Protein AF-A0A556QWZ6-F1 (afdb_monomer_lite)

Structure (mmCIF, N/CA/C/O backbone):
data_AF-A0A556QWZ6-F1
#
_entry.id   AF-A0A556QWZ6-F1
#
loop_
_atom_site.group_PDB
_atom_site.id
_atom_site.type_symbol
_atom_site.label_atom_id
_atom_site.label_alt_id
_atom_site.label_comp_id
_atom_site.label_asym_id
_atom_site.label_entity_id
_atom_site.label_seq_id
_atom_site.pdbx_PDB_ins_code
_atom_site.Cartn_x
_atom_site.Cartn_y
_atom_site.Cartn_z
_atom_site.occupancy
_atom_site.B_iso_or_equiv
_atom_site.auth_seq_id
_atom_site.auth_comp_id
_atom_site.auth_asym_id
_atom_site.auth_atom_id
_atom_site.pdbx_PDB_model_num
ATOM 1 N N . MET A 1 1 ? 56.465 26.994 -54.293 1.00 52.47 1 MET A N 1
ATOM 2 C CA . MET A 1 1 ? 55.019 27.061 -54.625 1.00 52.47 1 MET A CA 1
ATOM 3 C C . MET A 1 1 ? 54.338 25.688 -54.745 1.00 52.47 1 MET A C 1
ATOM 5 O O . MET A 1 1 ? 53.176 25.611 -54.377 1.00 52.47 1 MET A O 1
ATOM 9 N N . LEU A 1 2 ? 55.014 24.595 -55.147 1.00 54.88 2 LEU A N 1
ATOM 10 C CA . LEU A 1 2 ? 54.378 23.263 -55.271 1.00 54.88 2 LEU A CA 1
ATOM 11 C C . LEU A 1 2 ? 53.998 22.561 -53.944 1.00 54.88 2 LEU A C 1
ATOM 13 O O . LEU A 1 2 ? 53.024 21.817 -53.908 1.00 54.88 2 LEU A O 1
ATOM 17 N N . SER A 1 3 ? 54.708 22.813 -52.838 1.00 60.69 3 SER A N 1
ATOM 18 C CA . SER A 1 3 ? 54.464 22.099 -51.564 1.00 60.69 3 SER A CA 1
ATOM 19 C C . SER A 1 3 ? 53.127 22.472 -50.886 1.00 60.69 3 SER A C 1
ATOM 21 O O . SER A 1 3 ? 52.462 21.634 -50.278 1.00 60.69 3 SER A O 1
ATOM 23 N N . PHE A 1 4 ? 52.664 23.717 -51.054 1.00 67.88 4 PHE A N 1
ATOM 24 C CA . PHE A 1 4 ? 51.445 24.207 -50.393 1.00 67.88 4 PHE A CA 1
ATOM 25 C C . PHE A 1 4 ? 50.155 23.629 -51.008 1.00 67.88 4 PHE A C 1
ATOM 27 O O . PHE A 1 4 ? 49.177 23.384 -50.298 1.00 67.88 4 PHE A O 1
ATOM 34 N N . GLN A 1 5 ? 50.161 23.342 -52.315 1.00 73.81 5 GLN A N 1
ATOM 35 C CA . GLN A 1 5 ? 49.023 22.706 -52.985 1.00 73.81 5 GLN A CA 1
ATOM 36 C C . GLN A 1 5 ? 48.887 21.225 -52.617 1.00 73.81 5 GLN A C 1
ATOM 38 O O . GLN A 1 5 ? 47.767 20.754 -52.421 1.00 73.81 5 GLN A O 1
ATOM 43 N N . ALA A 1 6 ? 50.003 20.516 -52.420 1.00 74.44 6 ALA A N 1
ATOM 44 C CA . ALA A 1 6 ? 49.985 19.121 -51.981 1.00 74.44 6 ALA A CA 1
ATOM 45 C C . ALA A 1 6 ? 49.366 18.962 -50.578 1.00 74.44 6 ALA A C 1
ATOM 47 O O . ALA A 1 6 ? 48.532 18.080 -50.363 1.00 74.44 6 ALA A O 1
ATOM 48 N N . LEU A 1 7 ? 49.687 19.864 -49.641 1.00 76.38 7 LEU A N 1
ATOM 49 C CA . LEU A 1 7 ? 49.087 19.862 -48.300 1.00 76.38 7 LEU A CA 1
ATOM 50 C C . LEU A 1 7 ? 47.582 20.165 -48.319 1.00 76.38 7 LEU A C 1
ATOM 52 O O . LEU A 1 7 ? 46.815 19.516 -47.602 1.00 76.38 7 LEU A O 1
ATOM 56 N N . CYS A 1 8 ? 47.141 21.119 -49.144 1.00 75.50 8 CYS A N 1
ATOM 57 C CA . CYS A 1 8 ? 45.713 21.412 -49.296 1.00 75.50 8 CYS A CA 1
ATOM 58 C C . CYS A 1 8 ? 44.954 20.232 -49.912 1.00 75.50 8 CYS A C 1
ATOM 60 O O . CYS A 1 8 ? 43.838 19.926 -49.491 1.00 75.50 8 CYS A O 1
ATOM 62 N N . TRP A 1 9 ? 45.573 19.526 -50.859 1.00 78.75 9 TRP A N 1
ATOM 63 C CA . TRP A 1 9 ? 44.955 18.387 -51.524 1.00 78.75 9 TRP A CA 1
ATOM 64 C C . TRP A 1 9 ? 44.796 17.179 -50.591 1.00 78.75 9 TRP A C 1
ATOM 66 O O . TRP A 1 9 ? 43.712 16.596 -50.518 1.00 78.75 9 TRP A O 1
ATOM 76 N N . ILE A 1 10 ? 45.818 16.874 -49.783 1.00 81.25 10 ILE A N 1
ATOM 77 C CA . ILE A 1 10 ? 45.748 15.821 -48.756 1.00 81.25 10 ILE A CA 1
ATOM 78 C C . ILE A 1 10 ? 44.698 16.163 -47.691 1.00 81.25 10 ILE A C 1
ATOM 80 O O . ILE A 1 10 ? 43.901 15.300 -47.319 1.00 81.25 10 ILE 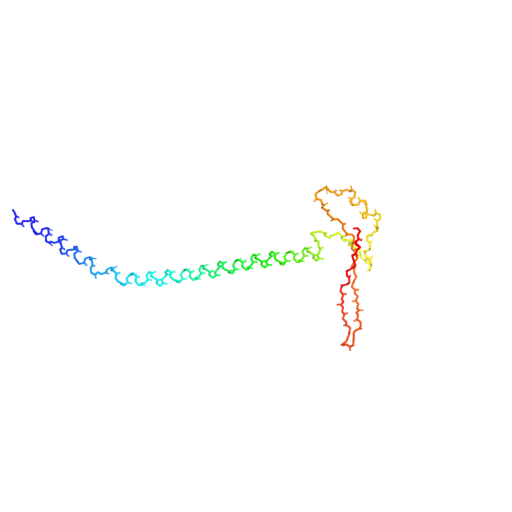A O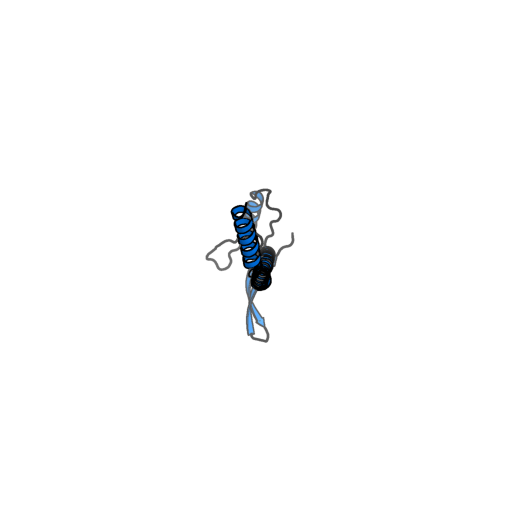 1
ATOM 84 N N . ARG A 1 11 ? 44.625 17.425 -47.238 1.00 79.44 11 ARG A N 1
ATOM 85 C CA . ARG A 1 11 ? 43.591 17.877 -46.287 1.00 79.44 11 ARG A CA 1
ATOM 86 C C . ARG A 1 11 ? 42.183 17.682 -46.857 1.00 79.44 11 ARG A C 1
ATOM 88 O O . ARG A 1 11 ? 41.286 17.227 -46.148 1.00 79.44 11 ARG A O 1
ATOM 95 N N . TRP A 1 12 ? 41.988 18.005 -48.130 1.00 80.81 12 TRP A N 1
ATOM 96 C CA . TRP A 1 12 ? 40.693 17.892 -48.792 1.00 80.81 12 TRP A CA 1
ATOM 97 C C . TRP A 1 12 ? 40.264 16.432 -49.014 1.00 80.81 12 TRP A C 1
ATOM 99 O O . TRP A 1 12 ? 39.107 16.076 -48.773 1.00 80.81 12 TRP A O 1
ATOM 109 N N . VAL A 1 13 ? 41.202 15.552 -49.378 1.00 77.00 13 VAL A N 1
ATOM 110 C CA . VAL A 1 13 ? 40.958 14.103 -49.469 1.00 77.00 13 VAL A CA 1
ATOM 111 C C . VAL A 1 13 ? 40.651 13.502 -48.093 1.00 77.00 13 VAL A C 1
ATOM 113 O O . VAL A 1 13 ? 39.673 12.763 -47.961 1.00 77.00 13 VAL A O 1
ATOM 116 N N . ALA A 1 14 ? 41.403 13.874 -47.054 1.00 74.31 14 ALA A N 1
ATOM 117 C CA . ALA A 1 14 ? 41.165 13.411 -45.687 1.00 74.31 14 ALA A CA 1
ATOM 118 C C . ALA A 1 14 ? 39.784 13.843 -45.155 1.00 74.31 14 ALA A C 1
ATOM 120 O O . ALA A 1 14 ? 39.082 13.050 -44.522 1.00 74.31 14 ALA A O 1
ATOM 121 N N . GLY A 1 15 ? 39.348 15.070 -45.471 1.00 68.00 15 GLY A N 1
ATOM 122 C CA . GLY A 1 15 ? 38.015 15.574 -45.128 1.00 68.00 15 GLY A CA 1
ATOM 123 C C . GLY A 1 15 ? 36.879 14.769 -45.769 1.00 68.00 15 GLY A C 1
ATOM 124 O O . GLY A 1 15 ? 35.903 14.440 -45.092 1.00 68.00 15 GLY A O 1
ATOM 125 N N . ARG A 1 16 ? 37.024 14.371 -47.042 1.00 68.25 16 ARG A N 1
ATOM 126 C CA . ARG A 1 16 ? 36.008 13.565 -47.747 1.00 68.25 16 ARG A CA 1
ATOM 127 C C . ARG A 1 16 ? 35.942 12.111 -47.295 1.00 68.25 16 ARG A C 1
ATOM 129 O O . ARG A 1 16 ? 34.852 11.544 -47.270 1.00 68.25 16 ARG A O 1
ATOM 136 N N . VAL A 1 17 ? 37.067 11.501 -46.925 1.00 64.25 17 VAL A N 1
ATOM 137 C CA . VAL A 1 17 ? 37.071 10.116 -46.419 1.00 64.25 17 VAL A CA 1
ATOM 138 C C . VAL A 1 17 ? 36.429 10.043 -45.028 1.00 64.25 17 VAL A C 1
ATOM 140 O O . VAL A 1 17 ? 35.675 9.114 -44.748 1.00 64.25 17 VAL A O 1
ATOM 143 N N . ARG A 1 18 ? 36.606 11.072 -44.187 1.00 60.28 18 ARG A N 1
ATOM 144 C CA . ARG A 1 18 ? 36.003 11.132 -42.842 1.00 60.28 18 ARG A CA 1
ATOM 145 C C . ARG A 1 18 ? 34.477 11.311 -42.847 1.00 60.28 18 ARG A C 1
ATOM 147 O O . ARG A 1 18 ? 33.824 10.926 -41.880 1.00 60.28 18 ARG A O 1
ATOM 154 N N . GLN A 1 19 ? 33.900 11.867 -43.915 1.00 57.31 19 GLN A N 1
ATOM 155 C CA . GLN A 1 19 ? 32.457 12.133 -44.019 1.00 57.31 19 GLN A CA 1
ATOM 156 C C . GLN A 1 19 ? 31.634 10.975 -44.608 1.00 57.31 19 GLN A C 1
ATOM 158 O O . GLN A 1 19 ? 30.414 10.977 -44.473 1.00 57.31 19 GLN A O 1
ATOM 163 N N . ARG A 1 20 ? 32.261 9.955 -45.209 1.00 54.53 20 ARG A N 1
ATOM 164 C CA . ARG A 1 20 ? 31.537 8.841 -45.856 1.00 54.53 20 ARG A CA 1
ATOM 165 C C . ARG A 1 20 ? 31.131 7.691 -44.922 1.00 54.53 20 ARG A C 1
ATOM 167 O O . ARG A 1 20 ? 30.384 6.824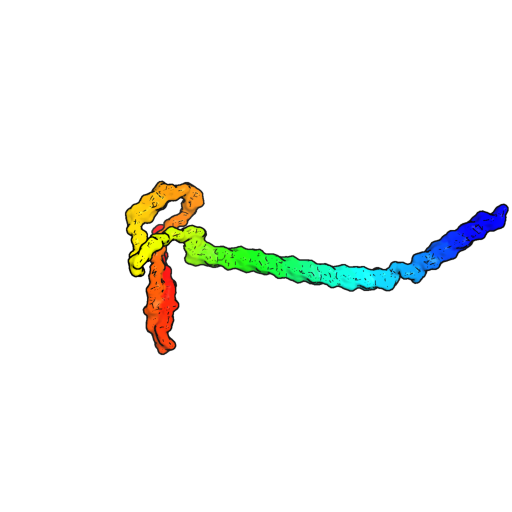 -45.351 1.00 54.53 20 ARG A O 1
ATOM 174 N N . GLY A 1 21 ? 31.569 7.688 -43.658 1.00 56.97 21 GLY A N 1
ATOM 175 C CA . GLY A 1 21 ? 31.400 6.536 -42.753 1.00 56.97 21 GLY A CA 1
ATOM 176 C C . GLY A 1 21 ? 30.582 6.752 -41.474 1.00 56.97 21 GLY A C 1
ATOM 177 O O . GLY A 1 21 ? 30.503 5.830 -40.672 1.00 56.97 21 GLY A O 1
ATOM 178 N N . ARG A 1 22 ? 30.007 7.940 -41.224 1.00 56.78 22 ARG A N 1
ATOM 179 C CA . ARG A 1 22 ? 29.422 8.270 -39.898 1.00 56.78 22 ARG A CA 1
ATOM 180 C C . ARG A 1 22 ? 27.946 8.677 -39.860 1.00 56.78 22 ARG A C 1
ATOM 182 O O . ARG A 1 22 ? 27.434 8.904 -38.774 1.00 56.78 22 ARG A O 1
ATOM 189 N N . GLY A 1 23 ? 27.249 8.762 -40.992 1.00 59.25 23 GLY A N 1
ATOM 190 C CA . GLY A 1 23 ? 25.916 9.385 -41.026 1.00 59.25 23 GLY A CA 1
ATOM 191 C C . GLY A 1 23 ? 24.731 8.447 -40.783 1.00 59.25 23 GLY A C 1
ATOM 192 O O . GLY A 1 23 ? 23.910 8.707 -39.914 1.00 59.25 23 GLY A O 1
ATOM 193 N N . ALA A 1 24 ? 24.612 7.367 -41.561 1.00 61.97 24 ALA A N 1
ATOM 194 C CA . ALA A 1 24 ? 23.349 6.622 -41.654 1.00 61.97 24 ALA A CA 1
ATOM 195 C C . ALA A 1 24 ? 23.238 5.432 -40.682 1.00 61.97 24 ALA A C 1
ATOM 197 O O . ALA A 1 24 ? 22.184 5.224 -40.081 1.00 61.97 24 ALA A O 1
ATOM 198 N N . PHE A 1 25 ? 24.319 4.667 -40.493 1.00 65.31 25 PHE A N 1
ATOM 199 C CA . PHE A 1 25 ? 24.301 3.477 -39.632 1.00 65.31 25 PHE A CA 1
ATOM 200 C C . PHE A 1 25 ? 24.291 3.834 -38.138 1.00 65.31 25 PHE A C 1
ATOM 202 O O . PHE A 1 25 ? 23.467 3.302 -37.401 1.00 65.31 25 PHE A O 1
ATOM 209 N N . SER A 1 26 ? 25.120 4.796 -37.705 1.00 77.62 26 SER A N 1
ATOM 210 C CA . SER A 1 26 ? 25.139 5.263 -36.305 1.00 77.62 26 SER A CA 1
ATOM 211 C C . SER A 1 26 ? 23.797 5.881 -35.902 1.00 77.62 26 SER A C 1
ATOM 213 O O . SER A 1 26 ? 23.214 5.491 -34.898 1.00 77.62 26 SER A O 1
ATOM 215 N N . ALA A 1 27 ? 23.238 6.750 -36.753 1.00 75.62 27 ALA A N 1
ATOM 216 C CA . ALA A 1 27 ? 21.956 7.401 -36.486 1.00 75.62 27 ALA A CA 1
ATOM 217 C C . ALA A 1 27 ? 20.763 6.429 -36.454 1.00 75.62 27 ALA A C 1
ATOM 219 O O . ALA A 1 27 ? 19.733 6.743 -35.864 1.00 75.62 27 ALA A O 1
ATOM 220 N N . SER A 1 28 ? 20.868 5.265 -37.100 1.00 81.12 28 SER A N 1
ATOM 221 C CA . SER A 1 28 ? 19.818 4.241 -37.052 1.00 81.12 28 SER A CA 1
ATOM 222 C C . SER A 1 28 ? 19.856 3.460 -35.739 1.00 81.12 28 SER A C 1
ATOM 224 O O . SER A 1 28 ? 18.808 3.193 -35.157 1.00 81.12 28 SER A O 1
ATOM 226 N N . ILE A 1 29 ? 21.054 3.155 -35.235 1.00 88.06 29 ILE A N 1
ATOM 227 C CA . ILE A 1 29 ? 21.240 2.460 -33.955 1.00 88.06 29 ILE A CA 1
ATOM 228 C C . ILE A 1 29 ? 20.814 3.364 -32.795 1.00 88.06 29 ILE A C 1
ATOM 230 O O . ILE A 1 29 ? 20.035 2.933 -31.946 1.00 88.06 29 ILE A O 1
ATOM 234 N N . ASP A 1 30 ? 21.227 4.634 -32.806 1.00 86.31 30 ASP A N 1
ATOM 235 C CA . ASP A 1 30 ? 20.890 5.590 -31.743 1.00 86.31 30 ASP A CA 1
ATOM 236 C C . ASP A 1 30 ? 19.370 5.754 -31.558 1.00 86.31 30 ASP A C 1
ATOM 238 O O . ASP A 1 30 ? 18.882 5.907 -30.435 1.00 86.31 30 ASP A O 1
ATOM 242 N N . LYS A 1 31 ? 18.588 5.639 -32.640 1.00 85.69 31 LYS A N 1
ATOM 243 C CA . LYS A 1 31 ? 17.118 5.674 -32.582 1.00 85.69 31 LYS A CA 1
ATOM 244 C C . LYS A 1 31 ? 16.535 4.466 -31.855 1.00 85.69 31 LYS A C 1
ATOM 246 O O . LYS A 1 31 ? 15.633 4.634 -31.042 1.00 85.69 31 LYS A O 1
ATOM 251 N N . ILE A 1 32 ? 17.049 3.266 -32.125 1.00 92.56 32 ILE A N 1
ATOM 252 C CA . ILE A 1 32 ? 16.577 2.021 -31.496 1.00 92.56 32 ILE A CA 1
ATOM 253 C C . ILE A 1 32 ? 16.927 2.020 -30.004 1.00 92.56 32 ILE A C 1
ATOM 255 O O . ILE A 1 32 ? 16.098 1.655 -29.167 1.00 92.56 32 ILE A O 1
ATOM 259 N N . VAL A 1 33 ? 18.133 2.485 -29.665 1.00 95.31 33 VAL A N 1
ATOM 260 C CA . VAL A 1 33 ? 18.587 2.631 -28.275 1.00 95.31 33 VAL A CA 1
ATOM 261 C C . VAL A 1 33 ? 17.686 3.606 -27.522 1.00 95.31 33 VAL A C 1
ATOM 263 O O . VAL A 1 33 ? 17.157 3.263 -26.465 1.00 95.31 33 VAL A O 1
ATOM 266 N N . THR A 1 34 ? 17.441 4.786 -28.093 1.00 94.69 34 THR A N 1
ATOM 267 C CA . THR A 1 34 ? 16.568 5.791 -27.472 1.00 94.69 34 THR A CA 1
ATOM 268 C C . THR A 1 34 ? 15.152 5.253 -27.276 1.00 94.69 34 THR A C 1
ATOM 270 O O . THR A 1 34 ? 14.614 5.363 -26.179 1.00 94.69 34 THR A O 1
ATOM 273 N N . LEU A 1 35 ? 14.577 4.590 -28.288 1.00 96.44 35 LEU A N 1
ATOM 274 C CA . LEU A 1 35 ? 13.238 4.001 -28.197 1.00 96.44 35 LEU A CA 1
ATOM 275 C C . LEU A 1 35 ? 13.141 2.992 -27.040 1.00 96.44 35 LEU A C 1
ATOM 277 O O . LEU A 1 35 ? 12.182 3.012 -26.273 1.00 96.44 35 LEU A O 1
ATOM 281 N N . SER A 1 36 ? 14.166 2.153 -26.882 1.00 96.44 36 SER A N 1
ATOM 282 C CA . SER A 1 36 ? 14.221 1.129 -25.833 1.00 96.44 36 SER A CA 1
ATOM 283 C C . SER A 1 36 ? 14.272 1.750 -24.436 1.00 96.44 36 SER A C 1
ATOM 285 O O . SER A 1 36 ? 13.519 1.349 -23.548 1.00 96.44 36 SER A O 1
ATOM 287 N N . ILE A 1 37 ? 15.117 2.768 -24.244 1.00 96.56 37 ILE A N 1
ATOM 288 C CA . ILE A 1 37 ? 15.257 3.455 -22.953 1.00 96.56 37 ILE A CA 1
ATOM 289 C C . ILE A 1 37 ? 13.976 4.225 -22.616 1.00 96.56 37 ILE A C 1
ATOM 291 O O . ILE A 1 37 ? 13.504 4.157 -21.481 1.00 96.56 37 ILE A O 1
ATOM 295 N N . THR A 1 38 ? 13.372 4.920 -23.584 1.00 97.50 38 THR A N 1
ATOM 296 C CA . THR A 1 38 ? 12.115 5.654 -23.377 1.00 97.50 38 THR A CA 1
ATOM 297 C C . THR A 1 38 ? 10.980 4.717 -22.979 1.00 97.50 38 THR A C 1
ATOM 299 O O . THR A 1 38 ? 10.279 4.994 -22.010 1.00 97.50 38 THR A O 1
ATOM 302 N N . VAL A 1 39 ? 10.817 3.586 -23.669 1.00 97.25 39 VAL A N 1
ATOM 303 C CA . VAL A 1 39 ? 9.768 2.612 -23.331 1.00 97.25 39 VAL A CA 1
ATOM 304 C C . VAL A 1 39 ? 10.014 1.999 -21.948 1.00 97.25 39 VAL A C 1
ATOM 306 O O . VAL A 1 39 ? 9.088 1.925 -21.140 1.00 97.25 39 VAL A O 1
ATOM 309 N N . GLY A 1 40 ? 11.257 1.618 -21.636 1.00 97.12 40 GLY A N 1
ATOM 310 C CA . GLY A 1 40 ? 11.604 1.034 -20.337 1.00 97.12 40 GLY A CA 1
ATOM 311 C C . GLY A 1 40 ? 11.369 1.999 -19.174 1.00 97.12 40 GLY A C 1
ATOM 312 O O . GLY A 1 40 ? 10.728 1.649 -18.184 1.00 97.12 40 GLY A O 1
ATOM 313 N N . THR A 1 41 ? 11.831 3.241 -19.312 1.00 96.69 41 THR A N 1
ATOM 314 C CA . THR A 1 41 ? 11.636 4.278 -18.288 1.00 96.69 41 THR A CA 1
ATOM 315 C C . THR A 1 41 ? 10.164 4.655 -18.128 1.00 96.69 41 THR A C 1
ATOM 317 O O . THR A 1 41 ? 9.704 4.772 -16.994 1.00 96.69 41 THR A O 1
ATOM 320 N N . ALA A 1 42 ? 9.394 4.754 -19.217 1.00 96.81 42 ALA A N 1
ATOM 321 C CA . ALA A 1 42 ? 7.955 5.008 -19.153 1.00 96.81 42 ALA A CA 1
ATOM 322 C C . ALA A 1 42 ? 7.201 3.904 -18.392 1.00 96.81 42 ALA A C 1
ATOM 324 O O . ALA A 1 42 ? 6.350 4.206 -17.554 1.00 96.81 42 ALA A O 1
ATOM 325 N N . ALA A 1 43 ? 7.542 2.633 -18.624 1.00 96.94 43 ALA A N 1
ATOM 326 C CA . ALA A 1 43 ? 6.927 1.506 -17.926 1.00 96.94 43 ALA A CA 1
ATOM 327 C C . ALA A 1 43 ? 7.222 1.522 -16.415 1.00 96.94 43 ALA A C 1
ATOM 329 O O . ALA A 1 43 ? 6.306 1.355 -15.607 1.00 96.94 43 ALA A O 1
ATOM 330 N N . ILE A 1 44 ? 8.474 1.789 -16.021 1.00 97.19 44 ILE A N 1
ATOM 331 C CA . ILE A 1 44 ? 8.874 1.901 -14.605 1.00 97.19 44 ILE A CA 1
ATOM 332 C C . ILE A 1 44 ? 8.129 3.052 -13.915 1.00 97.19 44 ILE A C 1
ATOM 334 O O . ILE A 1 44 ? 7.676 2.921 -12.773 1.00 97.19 44 ILE A O 1
ATOM 338 N N . LEU A 1 45 ? 7.976 4.179 -14.611 1.00 95.94 45 LEU A N 1
ATOM 339 C CA . LEU A 1 45 ? 7.319 5.367 -14.076 1.00 95.94 45 LEU A CA 1
ATOM 340 C C . LEU A 1 45 ? 5.809 5.139 -13.909 1.00 95.94 45 LEU A C 1
ATOM 342 O O . LEU A 1 45 ? 5.258 5.469 -12.859 1.00 95.94 45 LEU A O 1
ATOM 346 N N . MET A 1 46 ? 5.159 4.475 -14.873 1.00 94.75 46 MET A N 1
ATOM 347 C CA . MET A 1 46 ? 3.761 4.045 -14.734 1.00 94.75 46 MET A CA 1
ATOM 348 C C . MET A 1 46 ? 3.565 3.072 -13.570 1.00 94.75 46 MET A C 1
ATOM 350 O O . MET A 1 46 ? 2.656 3.265 -12.763 1.00 94.75 46 MET A O 1
ATOM 354 N N . ALA A 1 47 ? 4.428 2.061 -13.438 1.00 94.19 47 ALA A N 1
ATOM 355 C CA . ALA A 1 47 ? 4.356 1.113 -12.328 1.00 94.19 47 ALA A CA 1
ATOM 356 C C . ALA A 1 47 ? 4.478 1.828 -10.972 1.00 94.19 47 ALA A C 1
ATOM 358 O O . ALA A 1 47 ? 3.706 1.559 -10.052 1.00 94.19 47 ALA A O 1
ATOM 359 N N . SER A 1 48 ? 5.389 2.801 -10.876 1.00 91.75 48 SER A N 1
ATOM 360 C CA . SER A 1 48 ? 5.586 3.609 -9.670 1.00 91.75 48 SER A CA 1
ATOM 361 C C . SER A 1 48 ? 4.358 4.463 -9.339 1.00 91.75 48 SER A C 1
ATOM 363 O O . SER A 1 48 ? 3.933 4.503 -8.186 1.00 91.75 48 SER A O 1
ATOM 365 N N . MET A 1 49 ? 3.733 5.100 -10.337 1.00 90.31 49 MET A N 1
ATOM 366 C CA . MET A 1 49 ? 2.494 5.865 -10.141 1.00 90.31 49 MET A CA 1
ATOM 367 C C . MET A 1 49 ? 1.353 4.993 -9.612 1.00 90.31 49 MET A C 1
ATOM 369 O O . MET A 1 49 ? 0.673 5.382 -8.661 1.00 90.31 49 MET A O 1
ATOM 373 N N . VAL A 1 50 ? 1.161 3.806 -10.193 1.00 90.69 50 VAL A N 1
ATOM 374 C CA . VAL A 1 50 ? 0.128 2.863 -9.745 1.00 90.69 50 VAL A CA 1
ATOM 375 C C . VAL A 1 50 ? 0.426 2.368 -8.334 1.00 90.69 50 VAL A C 1
ATOM 377 O O . VAL A 1 50 ? -0.474 2.357 -7.501 1.00 90.69 50 VAL A O 1
ATOM 380 N N . MET A 1 51 ? 1.676 2.017 -8.031 1.00 91.94 51 MET A N 1
ATOM 381 C CA . MET A 1 51 ? 2.079 1.552 -6.703 1.00 91.94 51 MET A CA 1
ATOM 382 C C . MET A 1 51 ? 1.824 2.610 -5.626 1.00 91.94 51 MET A C 1
ATOM 384 O O . MET A 1 51 ? 1.217 2.301 -4.604 1.00 91.94 51 MET A O 1
ATOM 388 N N . ILE A 1 52 ? 2.214 3.864 -5.867 1.00 85.75 52 ILE A N 1
ATOM 389 C CA . ILE A 1 52 ? 1.977 4.967 -4.924 1.00 85.75 52 ILE A CA 1
ATOM 390 C C . ILE A 1 52 ? 0.474 5.236 -4.775 1.00 85.75 52 ILE A C 1
ATOM 392 O O . ILE A 1 52 ? -0.017 5.418 -3.660 1.00 85.75 52 ILE A O 1
ATOM 396 N N . GLY A 1 53 ? -0.275 5.236 -5.882 1.00 82.94 53 GLY A N 1
ATOM 397 C CA . GLY A 1 53 ? -1.729 5.405 -5.863 1.00 82.94 53 GLY A CA 1
ATOM 398 C C . GLY A 1 53 ? -2.432 4.296 -5.080 1.00 82.94 53 GLY A C 1
ATOM 399 O O . GLY A 1 53 ? -3.300 4.571 -4.254 1.00 82.94 53 GLY A O 1
ATOM 400 N N . PHE A 1 54 ? -2.005 3.052 -5.275 1.00 79.19 54 PHE A N 1
ATOM 401 C CA . PHE A 1 54 ? -2.540 1.889 -4.581 1.00 79.19 54 PHE A CA 1
ATOM 402 C C . PHE A 1 54 ? -2.167 1.883 -3.101 1.00 79.19 54 PHE A C 1
ATOM 404 O O . PHE A 1 54 ? -3.032 1.646 -2.266 1.00 79.19 54 PHE A O 1
ATOM 411 N N . GLN A 1 55 ? -0.926 2.226 -2.751 1.00 75.44 55 GLN A N 1
ATOM 412 C CA . GLN A 1 55 ? -0.514 2.398 -1.359 1.00 75.44 55 GLN A CA 1
ATOM 413 C C . GLN A 1 55 ? -1.364 3.470 -0.674 1.00 75.44 55 GLN A C 1
ATOM 415 O O . GLN A 1 55 ? -1.855 3.248 0.427 1.00 75.44 55 GLN A O 1
ATOM 420 N N . LYS A 1 56 ? -1.598 4.611 -1.332 1.00 74.56 56 LYS A N 1
ATOM 421 C CA . LYS A 1 56 ? -2.460 5.671 -0.798 1.00 74.56 56 LYS A CA 1
ATOM 422 C C . LYS A 1 56 ? -3.897 5.190 -0.601 1.00 74.56 56 LYS A C 1
ATOM 424 O O . LYS A 1 56 ? -4.497 5.490 0.428 1.00 74.56 56 LYS A O 1
ATOM 429 N N . GLU A 1 57 ? -4.442 4.447 -1.559 1.00 72.31 57 GLU A N 1
ATOM 430 C CA . GLU A 1 57 ? -5.814 3.943 -1.494 1.00 72.31 57 GLU A CA 1
ATOM 431 C C . GLU A 1 57 ? -5.972 2.834 -0.443 1.00 72.31 57 GLU A C 1
ATOM 433 O O . GLU A 1 57 ? -6.939 2.857 0.317 1.00 72.31 57 GLU A O 1
ATOM 438 N N . ILE A 1 58 ? -5.010 1.911 -0.325 1.00 68.25 58 ILE A N 1
ATOM 439 C CA . ILE A 1 58 ? -4.979 0.910 0.749 1.00 68.25 58 ILE A CA 1
ATOM 440 C C . ILE A 1 58 ? -4.875 1.607 2.096 1.00 68.25 58 ILE A C 1
ATOM 442 O O . ILE A 1 58 ? -5.693 1.333 2.966 1.00 68.25 58 ILE A O 1
ATOM 446 N N . THR A 1 59 ? -3.914 2.516 2.274 1.00 64.44 59 THR A N 1
ATOM 447 C CA . THR A 1 59 ? -3.741 3.228 3.543 1.00 64.44 59 THR A CA 1
ATOM 448 C C . THR A 1 59 ? -5.015 3.977 3.900 1.00 64.44 59 THR A C 1
ATOM 450 O O . THR A 1 59 ? -5.491 3.819 5.012 1.00 64.44 59 THR A O 1
ATOM 453 N N . LYS A 1 60 ? -5.640 4.691 2.955 1.00 66.38 60 LYS A N 1
ATOM 454 C CA . LYS A 1 60 ? -6.913 5.392 3.180 1.00 66.38 60 LYS A CA 1
ATOM 455 C C . LYS A 1 60 ? -8.056 4.446 3.545 1.00 66.38 60 LYS A C 1
ATOM 457 O O . LYS A 1 60 ? -8.866 4.773 4.406 1.00 66.38 60 LYS A O 1
ATOM 462 N N . LYS A 1 61 ? -8.169 3.289 2.887 1.00 61.84 61 LYS A N 1
ATOM 463 C CA . LYS A 1 61 ? -9.206 2.303 3.218 1.00 61.84 61 LYS A CA 1
ATOM 464 C C . LYS A 1 61 ? -8.943 1.685 4.588 1.00 61.84 61 LYS A C 1
ATOM 466 O O . LYS A 1 61 ? -9.861 1.625 5.395 1.00 61.84 61 LYS A O 1
ATOM 471 N N . ILE A 1 62 ? -7.709 1.284 4.884 1.00 61.78 62 ILE A N 1
ATOM 472 C CA . ILE A 1 62 ? -7.334 0.716 6.182 1.00 61.78 62 ILE A CA 1
ATOM 473 C C . ILE A 1 62 ? -7.544 1.742 7.296 1.00 61.78 62 ILE A C 1
ATOM 475 O O . ILE A 1 62 ? -8.169 1.394 8.290 1.00 61.78 62 ILE A O 1
ATOM 479 N N . THR A 1 63 ? -7.128 3.000 7.135 1.00 60.19 63 THR A N 1
ATOM 480 C CA . THR A 1 63 ? -7.375 4.048 8.140 1.00 60.19 63 THR A CA 1
ATOM 481 C C . THR A 1 63 ? -8.859 4.382 8.265 1.00 60.19 63 THR A C 1
ATOM 483 O O . THR A 1 63 ? -9.333 4.596 9.374 1.00 60.19 63 THR A O 1
ATOM 486 N N . ALA A 1 64 ? -9.647 4.324 7.187 1.00 57.88 64 ALA A N 1
ATOM 487 C CA . ALA A 1 64 ? -11.102 4.463 7.279 1.00 57.88 64 ALA A CA 1
ATOM 488 C C . ALA A 1 64 ? -11.775 3.289 8.022 1.00 57.88 64 ALA A C 1
ATOM 490 O O . ALA A 1 64 ? -12.759 3.493 8.732 1.00 57.88 64 ALA A O 1
ATOM 491 N N . PHE A 1 65 ? -11.254 2.063 7.893 1.00 59.84 65 PHE A N 1
ATOM 492 C CA . PHE A 1 65 ? -11.784 0.878 8.583 1.00 59.84 65 PHE A CA 1
ATOM 493 C C . PHE A 1 65 ? -11.288 0.746 10.032 1.00 59.84 65 PHE A C 1
ATOM 495 O O . PHE A 1 65 ? -12.039 0.303 10.909 1.00 59.84 65 PHE A O 1
ATOM 502 N N . ALA A 1 66 ? -10.042 1.126 10.302 1.00 55.38 66 ALA A N 1
ATOM 503 C CA . ALA A 1 66 ? -9.378 0.948 11.586 1.00 55.38 66 ALA A CA 1
ATOM 504 C C . ALA A 1 66 ? -9.364 2.222 12.451 1.00 55.38 66 ALA A C 1
ATOM 506 O O . ALA A 1 66 ? -9.357 2.105 13.671 1.00 55.38 66 ALA A O 1
ATOM 507 N N . GLY A 1 67 ? -9.430 3.415 11.866 1.00 57.00 67 GLY A N 1
ATOM 508 C CA . GLY A 1 67 ? -9.014 4.653 12.530 1.00 57.00 67 GLY A CA 1
ATOM 509 C C . GLY A 1 67 ? -7.486 4.738 12.624 1.00 57.00 67 GLY A C 1
ATOM 510 O O . GLY A 1 67 ? -6.807 3.713 12.655 1.00 57.00 67 GLY A O 1
ATOM 511 N N . ASP A 1 68 ? -6.938 5.954 12.660 1.00 58.69 68 ASP A N 1
ATOM 512 C CA . ASP A 1 68 ? -5.481 6.167 12.707 1.00 58.69 68 ASP A CA 1
ATOM 513 C C . ASP A 1 68 ? -4.841 5.591 13.980 1.00 58.69 68 ASP A C 1
ATOM 515 O O . ASP A 1 68 ? -3.706 5.121 13.957 1.00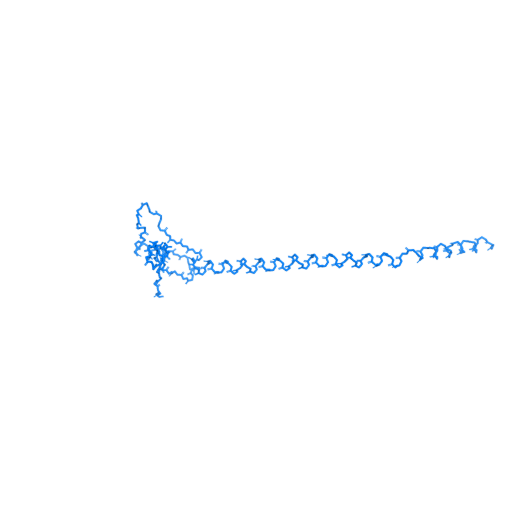 58.69 68 ASP A O 1
ATOM 519 N N . PHE A 1 69 ? -5.592 5.571 15.085 1.00 58.38 69 PHE A N 1
ATOM 520 C CA . PHE A 1 69 ? -5.174 4.985 16.353 1.00 58.38 69 PHE A CA 1
ATOM 521 C C . PHE A 1 69 ? -6.335 4.231 17.005 1.00 58.38 69 PHE A C 1
ATOM 523 O O . PHE A 1 69 ? -7.429 4.773 17.166 1.00 58.38 69 PHE A O 1
ATOM 530 N N . GLN A 1 70 ? -6.084 2.987 17.420 1.00 63.19 70 GLN A N 1
ATOM 531 C CA . GLN A 1 70 ? -7.015 2.188 18.217 1.00 63.19 70 GLN A CA 1
ATOM 532 C C . GLN A 1 70 ? -6.446 1.966 19.611 1.00 63.19 70 GLN A C 1
ATOM 534 O O . GLN A 1 70 ? -5.340 1.454 19.769 1.00 63.19 70 GLN A O 1
ATOM 539 N N . ILE A 1 71 ? -7.230 2.317 20.625 1.00 64.88 71 ILE A N 1
ATOM 540 C CA . ILE A 1 71 ? -6.919 2.010 22.018 1.00 64.88 71 ILE A CA 1
ATOM 541 C C . ILE A 1 71 ? -7.813 0.842 22.422 1.00 64.88 71 ILE A C 1
ATOM 543 O O . ILE A 1 71 ? -9.028 0.991 22.534 1.00 64.88 71 ILE A O 1
ATOM 547 N N . THR A 1 72 ? -7.213 -0.328 22.621 1.00 66.44 72 THR A N 1
ATOM 548 C CA . THR A 1 72 ? -7.902 -1.535 23.090 1.00 66.44 72 THR A CA 1
ATOM 549 C C . THR A 1 72 ? -7.211 -2.054 24.338 1.00 66.44 72 THR A C 1
ATOM 551 O O 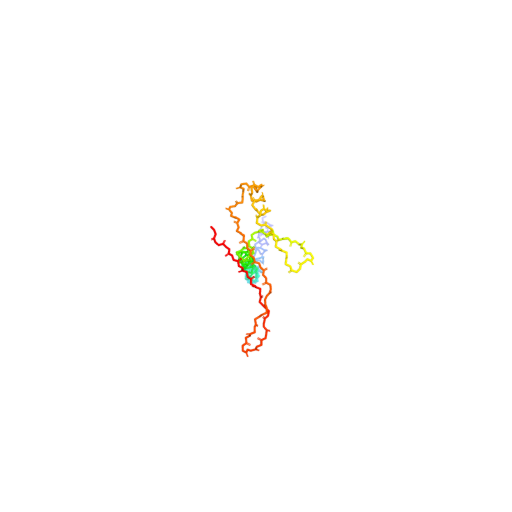. THR A 1 72 ? -5.983 -2.146 24.366 1.00 66.44 72 THR A O 1
ATOM 554 N N . THR A 1 73 ? -7.974 -2.431 25.362 1.00 59.34 73 THR A N 1
ATOM 555 C CA . THR A 1 73 ? -7.397 -3.110 26.527 1.00 59.34 73 THR A CA 1
ATOM 556 C C . THR A 1 73 ? -6.911 -4.493 26.121 1.00 59.34 73 THR A C 1
ATOM 558 O O . THR A 1 73 ? -7.677 -5.296 25.597 1.00 59.34 73 THR A O 1
ATOM 561 N N . TYR A 1 74 ? -5.647 -4.795 26.404 1.00 55.75 74 TYR A N 1
ATOM 562 C CA . TYR A 1 74 ? -5.139 -6.159 26.355 1.00 55.75 74 TYR A CA 1
ATOM 563 C C . TYR A 1 74 ? -5.398 -6.806 27.719 1.00 55.75 74 TYR A C 1
ATOM 565 O O . TYR A 1 74 ? -4.690 -6.528 28.684 1.00 55.75 74 TYR A O 1
ATOM 573 N N . SER A 1 75 ? -6.459 -7.609 27.827 1.00 55.19 75 SER A N 1
ATOM 574 C CA . SER A 1 75 ? -6.752 -8.391 29.034 1.00 55.19 75 SER A CA 1
ATOM 575 C C . SER A 1 75 ? -6.782 -9.874 28.689 1.00 55.19 75 SER A C 1
ATOM 577 O O . SER A 1 75 ? -7.328 -10.258 27.660 1.00 55.19 75 SER A O 1
ATOM 579 N N . SER A 1 76 ? -6.238 -10.715 29.572 1.00 52.59 76 SER A N 1
ATOM 580 C CA . SER A 1 76 ? -6.284 -12.184 29.459 1.00 52.59 76 SER A CA 1
ATOM 581 C C . SER A 1 76 ? -7.689 -12.768 29.695 1.00 52.59 76 SER A C 1
ATOM 583 O O . SER A 1 76 ? -7.868 -13.986 29.686 1.00 52.59 76 SER A O 1
ATOM 585 N N . THR A 1 77 ? -8.682 -11.916 29.953 1.00 53.69 77 THR A N 1
ATOM 586 C CA . THR A 1 77 ? -10.089 -12.275 30.157 1.00 53.69 77 THR A CA 1
ATOM 587 C C . THR A 1 77 ? -10.861 -12.166 28.843 1.00 53.69 77 THR A C 1
ATOM 589 O O . THR A 1 77 ? -10.656 -11.216 28.095 1.00 53.69 77 THR A O 1
ATOM 592 N N . GLN A 1 78 ? -11.779 -13.106 28.592 1.00 54.00 78 GLN A N 1
ATOM 593 C CA . GLN A 1 78 ? -12.506 -13.283 27.319 1.00 54.00 78 GLN A CA 1
ATOM 594 C C . GLN A 1 78 ? -13.278 -12.051 26.801 1.00 54.00 78 GLN A C 1
ATOM 596 O O . GLN A 1 78 ? -13.602 -12.014 25.618 1.00 54.00 78 GLN A O 1
ATOM 601 N N . ASP A 1 79 ? -13.521 -11.034 27.631 1.00 56.06 79 ASP A N 1
ATOM 602 C CA . ASP A 1 79 ? -14.131 -9.764 27.230 1.00 56.06 79 ASP A CA 1
ATOM 603 C C . ASP A 1 79 ? -13.304 -8.574 27.767 1.00 56.06 79 ASP A C 1
ATOM 605 O O . ASP A 1 79 ? -13.554 -8.079 28.870 1.00 56.06 79 ASP A O 1
ATOM 609 N N . PRO A 1 80 ? -12.285 -8.090 27.033 1.00 57.72 80 PRO A N 1
ATOM 610 C CA . PRO A 1 80 ? -11.578 -6.867 27.392 1.00 57.72 80 PRO A CA 1
ATOM 611 C C . PRO A 1 80 ? -12.459 -5.644 27.090 1.00 57.72 80 PRO A C 1
ATOM 613 O O . PRO A 1 80 ? -12.348 -5.010 26.043 1.00 57.72 80 PRO A O 1
ATOM 616 N N . SER A 1 81 ? -13.360 -5.296 28.008 1.00 59.75 81 SER A N 1
ATOM 617 C CA . SER A 1 81 ? -14.131 -4.053 27.931 1.00 59.75 81 SER A CA 1
ATOM 618 C C . SER A 1 81 ? -13.384 -2.915 28.629 1.00 59.75 81 SER A C 1
ATOM 620 O O . SER A 1 81 ? -13.103 -2.995 29.826 1.00 59.75 81 SER A O 1
ATOM 622 N N . LEU A 1 82 ? -13.105 -1.826 27.911 1.00 63.72 82 LEU A N 1
ATOM 623 C CA . LEU A 1 82 ? -12.736 -0.555 28.537 1.00 63.72 82 LEU A CA 1
ATOM 624 C C . LEU A 1 82 ? -13.961 0.000 29.272 1.00 63.72 82 LEU A C 1
ATOM 626 O O . LEU A 1 82 ? -15.017 0.185 28.668 1.00 63.72 82 LEU A O 1
ATOM 630 N N . GLN A 1 83 ? -13.837 0.283 30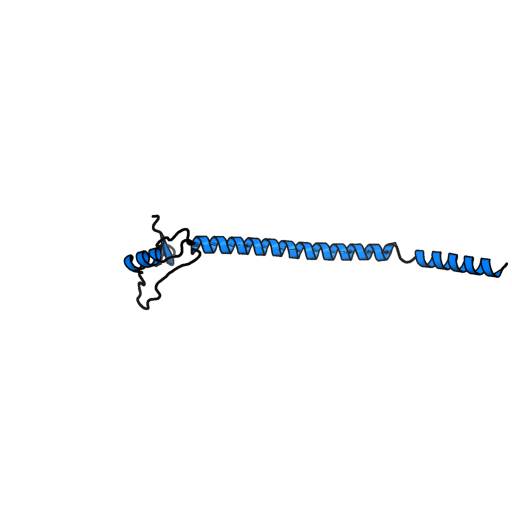.571 1.00 63.19 83 GLN A N 1
ATOM 631 C CA . GLN A 1 83 ? -14.910 0.958 31.303 1.00 63.19 83 GLN A CA 1
ATOM 632 C C . GLN A 1 83 ? -15.093 2.380 30.761 1.00 63.19 83 GLN A C 1
ATOM 634 O O . GLN A 1 83 ? -14.118 3.119 30.606 1.00 63.19 83 GLN A O 1
ATOM 639 N N . ALA A 1 84 ? -16.345 2.793 30.539 1.00 62.75 84 ALA A N 1
ATOM 640 C CA . ALA A 1 84 ? -16.684 4.113 29.997 1.00 62.75 84 ALA A CA 1
ATOM 641 C C . ALA A 1 84 ? -16.024 5.269 30.777 1.00 62.75 84 ALA A C 1
ATOM 643 O O . ALA A 1 84 ? -15.530 6.219 30.177 1.00 62.75 84 ALA A O 1
ATOM 644 N N . ALA A 1 85 ? -15.908 5.143 32.103 1.00 61.47 85 ALA A N 1
ATOM 645 C CA . ALA A 1 85 ? -15.246 6.132 32.954 1.00 61.47 85 ALA A CA 1
ATOM 646 C C . ALA A 1 85 ? -13.740 6.296 32.660 1.00 61.47 85 ALA A C 1
ATOM 648 O O . ALA A 1 85 ? -13.206 7.399 32.779 1.00 61.47 85 ALA A O 1
ATOM 649 N N . GLN A 1 86 ? -13.043 5.224 32.264 1.00 65.31 86 GLN A N 1
ATOM 650 C CA . GLN A 1 86 ? -11.633 5.303 31.869 1.00 65.31 86 GLN A CA 1
ATOM 651 C C . GLN A 1 86 ? -11.479 5.949 30.490 1.00 65.31 86 GLN A C 1
ATOM 653 O O . GLN A 1 86 ? -10.584 6.771 30.303 1.00 65.31 86 GLN A O 1
ATOM 658 N N . VAL A 1 87 ? -12.392 5.648 29.561 1.00 68.31 87 VAL A N 1
ATOM 659 C CA . VAL A 1 87 ? -12.429 6.263 28.225 1.00 68.31 87 VAL A CA 1
ATOM 660 C C . VAL A 1 87 ? -12.665 7.775 28.323 1.00 68.31 87 VAL A C 1
ATOM 662 O O . VAL A 1 87 ? -11.929 8.544 27.713 1.00 68.31 87 VAL A O 1
ATOM 665 N N . SER A 1 88 ? -13.613 8.226 29.152 1.00 65.62 88 SER A N 1
ATOM 666 C CA . SER A 1 88 ? -13.877 9.660 29.363 1.00 65.62 88 SER A CA 1
ATOM 667 C C . SER A 1 88 ? -12.683 10.409 29.966 1.00 65.62 88 SER A C 1
ATOM 669 O O . SER A 1 88 ? -12.393 11.535 29.564 1.00 65.62 88 SER A O 1
ATOM 671 N N . ARG A 1 89 ? -11.948 9.790 30.901 1.00 67.44 89 ARG A N 1
ATOM 672 C CA . ARG A 1 89 ? -10.721 10.384 31.463 1.00 67.44 89 ARG A CA 1
ATOM 673 C C . ARG A 1 89 ? -9.610 10.484 30.426 1.00 67.44 89 ARG A C 1
ATOM 675 O O . ARG A 1 89 ? -8.963 11.521 30.349 1.00 67.44 89 ARG A O 1
ATOM 682 N N . LEU A 1 90 ? -9.424 9.445 29.609 1.00 68.81 90 LEU A N 1
ATOM 683 C CA . LEU A 1 90 ? -8.475 9.465 28.496 1.00 68.81 90 LEU A CA 1
ATOM 684 C C . LEU A 1 90 ? -8.781 10.630 27.553 1.00 68.81 90 LEU A C 1
ATOM 686 O O . LEU A 1 90 ? -7.909 11.464 27.352 1.00 68.81 90 LEU A O 1
ATOM 690 N N . ILE A 1 91 ? -10.025 10.756 27.076 1.00 71.12 91 ILE A N 1
ATOM 691 C CA . ILE A 1 91 ? -10.453 11.844 26.173 1.00 71.12 91 ILE A CA 1
ATOM 692 C C . ILE A 1 91 ? -10.152 13.232 26.760 1.00 71.12 91 ILE A C 1
ATOM 694 O O . ILE A 1 91 ? -9.770 14.136 26.027 1.00 71.12 91 ILE A O 1
ATOM 698 N N . THR A 1 92 ? -10.263 13.393 28.081 1.00 69.56 92 THR A N 1
ATOM 699 C CA . THR A 1 92 ? -10.008 14.674 28.763 1.00 69.56 92 THR A CA 1
ATOM 700 C C . THR A 1 92 ? -8.518 15.056 28.780 1.00 69.56 92 THR A C 1
ATOM 702 O O . THR A 1 92 ? -8.186 16.235 28.860 1.00 69.56 92 THR A O 1
ATOM 705 N N . HIS A 1 93 ? -7.613 14.078 28.690 1.00 72.75 93 HIS A N 1
ATOM 706 C CA . HIS A 1 93 ? -6.159 14.284 28.672 1.00 72.75 93 HIS A CA 1
ATOM 707 C C . HIS A 1 93 ? -5.541 14.180 27.269 1.00 72.75 93 HIS A C 1
ATOM 709 O O . HIS A 1 93 ? -4.318 14.253 27.132 1.00 72.75 93 HIS A O 1
ATOM 715 N N . LEU A 1 94 ? -6.355 13.993 26.227 1.00 71.69 94 LEU A N 1
ATOM 716 C CA . LEU A 1 94 ? -5.875 13.918 24.852 1.00 71.69 94 LEU A CA 1
ATOM 717 C C . LEU A 1 94 ? -5.449 15.316 24.349 1.00 71.69 94 LEU A C 1
ATOM 719 O O . LEU A 1 94 ? -6.131 16.305 24.625 1.00 71.69 94 LEU A O 1
ATOM 723 N N . PRO A 1 95 ? -4.333 15.428 23.604 1.00 73.38 95 PRO A N 1
ATOM 724 C CA . PRO A 1 95 ? -3.913 16.692 23.007 1.00 73.38 95 PRO A CA 1
ATOM 725 C C . PRO A 1 95 ? -4.956 17.203 22.003 1.00 73.38 95 PRO A C 1
ATOM 727 O O . PRO A 1 95 ? -5.600 16.421 21.304 1.00 73.38 95 PRO A O 1
ATOM 730 N N . SER A 1 96 ? -5.067 18.527 21.873 1.00 70.81 96 SER A N 1
ATOM 731 C CA . SER A 1 96 ? -6.014 19.213 20.975 1.00 70.81 96 SER A CA 1
ATOM 732 C C . SER A 1 96 ? -5.825 18.912 19.481 1.00 70.81 96 SER A C 1
ATOM 734 O O . SER A 1 96 ? -6.656 19.306 18.670 1.00 70.81 96 SER A O 1
ATOM 736 N N . SER A 1 97 ? -4.760 18.200 19.106 1.00 73.00 97 SER A N 1
ATOM 737 C CA . SER A 1 97 ? -4.491 17.745 17.736 1.00 73.00 97 SER A CA 1
ATOM 738 C C . SER A 1 97 ? -5.378 16.579 17.276 1.00 73.00 97 SER A C 1
ATOM 740 O O . SER A 1 97 ? -5.262 16.154 16.130 1.00 73.00 97 SER A O 1
ATOM 742 N N . ILE A 1 98 ? -6.218 16.017 18.152 1.00 68.75 98 ILE A N 1
ATOM 743 C CA . ILE A 1 98 ? -7.082 14.873 17.839 1.00 68.75 98 ILE A CA 1
ATOM 744 C C . ILE A 1 98 ? -8.481 15.380 17.483 1.00 68.75 98 ILE A C 1
ATOM 746 O O . ILE A 1 98 ? -9.204 15.883 18.336 1.00 68.75 98 ILE A O 1
ATOM 750 N N . GLU A 1 99 ? -8.860 15.230 16.213 1.00 69.25 99 GLU A N 1
ATOM 751 C CA . GLU A 1 99 ? -10.105 15.783 15.660 1.00 69.25 99 GLU A CA 1
ATOM 752 C C . GLU A 1 99 ? -11.360 15.037 16.138 1.00 69.25 99 GLU A C 1
ATOM 754 O O . GLU A 1 99 ? -12.392 15.652 16.404 1.00 69.25 99 GLU A O 1
ATOM 759 N N . LYS A 1 100 ? -11.293 13.704 16.254 1.00 69.81 100 LYS A N 1
ATOM 760 C CA . LYS A 1 100 ? -12.459 12.886 16.601 1.00 69.81 100 LYS A CA 1
ATOM 761 C C . LYS A 1 100 ? -12.069 11.626 17.362 1.00 69.81 100 LYS A C 1
ATOM 763 O O . LYS A 1 100 ? -11.207 10.867 16.930 1.00 69.81 100 LYS A O 1
ATOM 768 N N . VAL A 1 101 ? -12.777 11.365 18.458 1.00 72.44 101 VAL A N 1
ATOM 769 C CA . VAL A 1 101 ? -12.698 10.107 19.210 1.00 72.44 101 VAL A CA 1
ATOM 770 C C . VAL A 1 101 ? -14.072 9.452 19.181 1.00 72.44 101 VAL A C 1
ATOM 772 O O . VAL A 1 101 ? -15.059 10.076 19.558 1.00 72.44 101 VAL A O 1
ATOM 775 N N . VAL A 1 102 ? -14.146 8.203 18.718 1.00 73.12 102 VAL A N 1
ATOM 776 C CA . VAL A 1 102 ? -15.402 7.443 18.638 1.00 73.12 102 VAL A CA 1
ATOM 777 C C . VAL A 1 102 ? -15.250 6.139 19.416 1.00 73.12 102 VAL A C 1
ATOM 779 O O . VAL A 1 102 ? -14.336 5.366 19.115 1.00 73.12 102 VAL A O 1
ATOM 782 N N . PRO A 1 103 ? -16.124 5.856 20.397 1.00 74.44 103 PRO A N 1
ATOM 783 C CA . PRO A 1 103 ? -16.131 4.564 21.059 1.00 74.44 103 PRO A CA 1
ATOM 784 C C . PRO A 1 103 ? -16.620 3.487 20.083 1.00 74.44 103 PRO A C 1
ATOM 786 O O . PRO A 1 103 ? -17.623 3.654 19.385 1.00 74.44 103 PRO A O 1
ATOM 789 N N . PHE A 1 104 ? -15.913 2.362 20.046 1.00 73.94 104 PHE A N 1
ATOM 790 C CA . PHE A 1 104 ? -16.281 1.204 19.238 1.00 73.94 104 PHE A CA 1
ATOM 791 C C . PHE A 1 104 ? -16.269 -0.062 20.090 1.00 73.94 104 PHE A C 1
ATOM 793 O O . PHE A 1 104 ? -15.577 -0.147 21.101 1.00 73.94 104 PHE A O 1
ATOM 800 N N . THR A 1 105 ? -17.046 -1.059 19.676 1.00 75.56 105 THR A N 1
ATOM 801 C CA . THR A 1 105 ? -17.035 -2.403 20.267 1.00 75.56 105 THR A CA 1
ATOM 802 C C . THR A 1 105 ? -16.751 -3.407 19.165 1.00 75.56 105 THR A C 1
ATOM 804 O O . THR A 1 105 ? -17.348 -3.323 18.094 1.00 75.56 105 THR A O 1
ATOM 807 N N . GLN A 1 106 ? -15.846 -4.352 19.406 1.00 74.69 106 GLN A N 1
ATOM 808 C CA . GLN A 1 106 ? -15.543 -5.424 18.461 1.00 74.69 106 GLN A CA 1
ATOM 809 C C . GLN A 1 106 ? -15.642 -6.784 19.148 1.00 74.69 106 GLN A C 1
ATOM 811 O O . GLN A 1 106 ? -15.112 -6.957 20.244 1.00 74.69 106 GLN A O 1
ATOM 816 N N . LYS A 1 107 ? -16.328 -7.739 18.516 1.00 77.56 107 LYS A N 1
ATOM 817 C CA . LYS A 1 107 ? -16.450 -9.115 19.014 1.00 77.56 107 LYS A CA 1
ATOM 818 C C . LYS A 1 107 ? -16.462 -10.098 17.849 1.00 77.56 107 LYS A C 1
ATOM 820 O O . LYS A 1 107 ? -17.134 -9.867 16.845 1.00 77.56 107 LYS A O 1
ATOM 825 N N . LEU A 1 108 ? -15.709 -11.187 17.984 1.00 77.31 108 LEU A N 1
ATOM 826 C CA . LEU A 1 108 ? -15.746 -12.296 17.035 1.00 77.31 108 LEU A CA 1
ATOM 827 C C . LEU A 1 108 ? -17.027 -13.107 17.273 1.00 77.31 108 LEU A C 1
ATOM 829 O O . LEU A 1 108 ? -17.325 -13.470 18.411 1.00 77.31 108 LEU A O 1
ATOM 833 N N . MET A 1 109 ? -17.785 -13.375 16.216 1.00 76.06 109 MET A N 1
ATOM 834 C CA . MET A 1 109 ? -19.063 -14.078 16.273 1.00 76.06 109 MET A CA 1
ATOM 835 C C . MET A 1 109 ? -19.094 -15.181 15.217 1.00 76.06 109 MET A C 1
ATOM 837 O O . MET A 1 109 ? -18.635 -14.991 14.098 1.00 76.06 109 MET A O 1
ATOM 841 N N . LEU A 1 110 ? -19.648 -16.338 15.567 1.00 85.00 110 LEU A N 1
ATOM 842 C CA . LEU A 1 110 ? -19.952 -17.392 14.603 1.00 85.00 110 LEU A CA 1
ATOM 843 C C . LEU A 1 110 ? -21.410 -17.234 14.174 1.00 85.00 110 LEU A C 1
ATOM 845 O O . LEU A 1 110 ? -22.301 -17.213 15.024 1.00 85.00 110 LEU A O 1
ATOM 849 N N . ILE A 1 111 ? -21.653 -17.115 12.872 1.00 84.69 111 ILE A N 1
ATOM 850 C CA . ILE A 1 111 ? -22.999 -17.113 12.300 1.00 84.69 111 ILE A CA 1
ATOM 851 C C . ILE A 1 111 ? -23.225 -18.434 11.581 1.00 84.69 111 ILE A C 1
ATOM 853 O O . ILE A 1 111 ? -22.396 -18.899 10.802 1.00 84.69 111 ILE A O 1
ATOM 857 N N . HIS A 1 112 ? -24.376 -19.039 11.857 1.00 84.75 112 HIS A N 1
ATOM 858 C CA . HIS A 1 112 ? -24.828 -20.231 11.165 1.00 84.75 112 HIS A CA 1
ATOM 859 C C . HIS A 1 112 ? -25.698 -19.834 9.965 1.00 84.75 112 HIS A C 1
ATOM 861 O O . HIS A 1 112 ? -26.832 -19.376 10.130 1.00 84.75 112 HIS A O 1
ATOM 867 N N . THR A 1 113 ? -25.175 -20.036 8.759 1.00 83.12 113 THR A N 1
ATOM 868 C CA . THR A 1 113 ? -25.870 -19.809 7.485 1.00 83.12 113 THR A CA 1
ATOM 869 C C . THR A 1 113 ? -26.320 -21.151 6.899 1.00 83.12 113 THR A C 1
ATOM 871 O O . THR A 1 113 ? -25.848 -22.214 7.296 1.00 83.12 113 THR A O 1
ATOM 874 N N . LYS A 1 114 ? -27.235 -21.142 5.920 1.00 77.38 114 LYS A N 1
ATOM 875 C CA . LYS A 1 114 ? -27.703 -22.365 5.233 1.00 77.38 114 LYS A CA 1
ATOM 876 C C . LYS A 1 114 ? -26.571 -23.202 4.605 1.00 77.38 114 LYS A C 1
ATOM 878 O O . LYS A 1 114 ? -26.772 -24.387 4.372 1.00 77.38 114 LYS A O 1
ATOM 883 N N . SER A 1 115 ? -25.418 -22.594 4.323 1.00 78.38 115 SER A N 1
ATOM 884 C CA . SER A 1 115 ? -24.224 -23.223 3.743 1.00 78.38 115 SER A CA 1
ATOM 885 C C . SER A 1 115 ? -23.189 -23.704 4.772 1.00 78.38 115 SER A C 1
ATOM 887 O O . SER A 1 115 ? -22.241 -24.375 4.373 1.00 78.38 115 SER A O 1
ATOM 889 N N . GLY A 1 116 ? -23.339 -23.386 6.066 1.00 80.75 116 GLY A N 1
ATOM 890 C CA . GLY A 1 116 ? -22.378 -23.752 7.115 1.00 80.75 116 GLY A CA 1
ATOM 891 C C . GLY A 1 116 ? -22.193 -22.684 8.200 1.00 80.75 116 GLY A C 1
ATOM 892 O O . GLY A 1 116 ? -22.926 -21.697 8.259 1.00 80.75 116 GLY A O 1
ATOM 893 N N . VAL A 1 117 ? -21.203 -22.895 9.074 1.00 81.38 117 VAL A N 1
ATOM 894 C CA . VAL A 1 117 ? -20.810 -21.944 10.128 1.00 81.38 117 VAL A CA 1
ATOM 895 C C . VAL A 1 117 ? -19.667 -21.067 9.626 1.00 81.38 117 VAL A C 1
ATOM 897 O O . VAL A 1 117 ? -18.608 -21.580 9.271 1.00 81.38 117 VAL A O 1
ATOM 900 N N . GLU A 1 118 ? -19.858 -19.751 9.651 1.00 83.19 118 GLU A N 1
ATOM 901 C CA . GLU A 1 118 ? -18.838 -18.763 9.293 1.00 83.19 118 GLU A CA 1
ATOM 902 C C . GLU A 1 118 ? -18.471 -17.900 10.504 1.00 83.19 118 GLU A C 1
ATOM 904 O O . GLU A 1 118 ? -19.335 -17.439 11.252 1.00 83.19 118 GLU A O 1
ATOM 909 N N . GLY A 1 119 ? -17.172 -17.677 10.704 1.00 80.19 119 GLY A N 1
ATOM 910 C CA . GLY A 1 119 ? -16.666 -16.718 11.683 1.00 80.19 119 GLY A CA 1
ATOM 911 C C . GLY A 1 119 ? -16.625 -15.320 11.091 1.00 80.19 119 GLY A C 1
ATOM 912 O O . GLY A 1 119 ? -15.917 -15.082 10.117 1.00 80.19 119 GLY A O 1
ATOM 913 N N . ILE A 1 120 ? -17.353 -14.392 11.700 1.00 81.62 120 ILE A N 1
ATOM 914 C CA . ILE A 1 120 ? -17.375 -12.981 11.328 1.00 81.62 120 ILE A CA 1
ATOM 915 C C . ILE A 1 120 ? -16.872 -12.106 12.479 1.00 81.62 120 ILE A C 1
ATOM 917 O O . ILE A 1 120 ? -17.062 -12.408 13.658 1.00 81.62 120 ILE A O 1
ATOM 921 N N . LEU A 1 121 ? -16.231 -10.988 12.143 1.00 80.19 121 LEU A N 1
ATOM 922 C CA . LEU A 1 121 ? -15.847 -9.967 13.113 1.00 80.19 121 LEU A CA 1
ATOM 923 C C . LEU A 1 121 ? -16.910 -8.864 13.124 1.00 80.19 121 LEU A C 1
ATOM 925 O O . LEU A 1 121 ? -17.025 -8.094 12.171 1.00 80.19 121 LEU A O 1
ATOM 929 N N . CYS A 1 122 ? -17.678 -8.774 14.205 1.00 78.38 122 CYS A N 1
ATOM 930 C CA . CYS A 1 122 ? -18.694 -7.741 14.373 1.00 78.38 122 CYS A CA 1
ATOM 931 C C . CYS A 1 122 ? -18.063 -6.481 14.971 1.00 78.38 122 CYS A C 1
ATOM 933 O O . CYS A 1 122 ? -17.512 -6.540 16.071 1.00 78.38 122 CYS A O 1
ATOM 935 N N . LYS A 1 123 ? -18.187 -5.337 14.282 1.00 80.56 123 LYS A N 1
ATOM 936 C CA . LYS A 1 123 ? -17.792 -4.014 14.791 1.00 80.56 123 LYS A CA 1
ATOM 937 C C . LYS A 1 123 ? -19.032 -3.134 14.971 1.00 80.56 123 LYS A C 1
ATOM 939 O O . LYS A 1 123 ? -19.686 -2.779 13.996 1.00 80.56 123 LYS A O 1
ATOM 944 N N . GLY A 1 124 ? -19.344 -2.785 16.214 1.00 76.62 124 GLY A N 1
ATOM 945 C CA . GLY A 1 124 ? -20.361 -1.799 16.571 1.00 76.62 124 GLY A CA 1
ATOM 946 C C . GLY A 1 124 ? -19.744 -0.408 16.709 1.00 76.62 124 GLY A C 1
ATOM 947 O O . GLY A 1 124 ? -18.680 -0.255 17.314 1.00 76.62 124 GLY A O 1
ATOM 948 N N . LEU A 1 125 ? -20.413 0.599 16.151 1.00 77.62 125 LEU A N 1
ATOM 949 C CA . LEU A 1 125 ? -20.028 2.006 16.242 1.00 77.62 125 LEU A CA 1
ATOM 950 C C . LEU A 1 125 ? -21.169 2.782 16.892 1.00 77.62 125 LEU A C 1
ATOM 952 O O . LEU A 1 125 ? -22.316 2.654 16.465 1.00 77.62 125 LEU A O 1
ATOM 956 N N . THR A 1 126 ? -20.851 3.614 17.878 1.00 69.06 126 THR A N 1
ATOM 957 C CA . THR A 1 126 ? -21.812 4.579 18.416 1.00 69.06 126 THR A CA 1
ATOM 958 C C . THR A 1 126 ? -21.556 5.920 17.744 1.00 69.06 126 THR A C 1
ATOM 960 O O . THR A 1 126 ? -20.523 6.546 17.973 1.00 69.06 126 THR A O 1
ATOM 963 N N . LEU A 1 127 ? -22.480 6.348 16.883 1.00 56.62 127 LEU A N 1
ATOM 964 C CA . LEU A 1 127 ? -22.502 7.711 16.355 1.00 56.62 127 LEU A CA 1
ATOM 965 C C . LEU A 1 127 ? -23.007 8.622 17.480 1.00 56.62 127 LEU A C 1
ATOM 967 O O . LEU A 1 127 ? -24.189 8.576 17.813 1.00 56.62 127 LEU A O 1
ATOM 971 N N . SER A 1 128 ? -22.096 9.379 18.092 1.00 45.81 128 SER A N 1
ATOM 972 C CA . SER A 1 128 ? -22.414 10.478 19.009 1.00 45.81 128 SER A CA 1
ATOM 973 C C . SER A 1 128 ? -22.176 11.818 18.338 1.00 45.81 128 SER A C 1
ATOM 975 O O . SER A 1 128 ? -21.323 11.875 17.419 1.00 45.81 128 SER A O 1
#

pLDDT: mean 73.53, std 12.91, range [45.81, 97.5]

Secondary structure (DSSP, 8-state):
-HHHHHHHHHHHHHHHHHHSSSSHHHHHHHHHHHHHHHHHHHHHHHHHHHHHHHHHHHHHHHHHHH-S-------SSS--PPPHHHHHHHHHHS-TT------EEEEEEEEEETTEEEEEEEEEE---

Foldseek 3Di:
DVVVVVVVVVVVVVVVVVPPPPPDPVVVVVVVVVVVVVVVVVVVVVVVVVVVVVVVVVVVVCCVVPPPDDDFDDDPDPDRDDDPVNVVVVVVPDDPVDDDDWDKDWDWDWDQDPVGIDIDIDIDTDDD

Sequence (128 aa):
MLSFQALCWIRWVAGRVRQRGRGAFSASIDKIVTLSITVGTAAILMASMVMIGFQKEITKKITAFAGDFQITTYSSTQDPSLQAAQVSRLITHLPSSIEKVVPFTQKLMLIHTKSGVEGILCKGLTLS

Radius of gyration: 37.1 Å; chains: 1; bounding box: 83×51×88 Å